Protein AF-M3ISM7-F1 (afdb_monomer_lite)

Radius of gyration: 25.36 Å; chains: 1; bounding box: 43×23×89 Å

Organism: NCBI:txid1001598

pLDDT: mean 85.77, std 12.79, range [38.47, 95.69]

Sequence (113 aa):
MISNQKRQIEVFGFGDGEGAAKIEDSNLKIIHQLCSLDRLIEKTEEAVPQTSQLIELTEILFQKMEESRLLHSQTEKKMKEILKEYQKELNQVQVQIQLKRHLRQDYWKTGTC

Secondary structure (DSSP, 8-state):
-HHHHHHHHHHHHTT-HHHHHHHHHHHHHHHHHHHHHHHHHHH--S-----HHHHHHHHHHHHHHHHHHHHHHHHHHHHHHHHHHHHHHHHHHHHHHHHHHHHHHHHHHS---

Foldseek 3Di:
DLVLLVVLLVCLVVLNPPVSVVSVVVVVVVVVVVVVVVVVVVVPDDDDPCDPVNVVVVVVVVVVVVSVVVSVVSSVVSSVVSVVVVVVVVVVVVVVVVVVVVVVVVVVVPPDD

Structure (mmCIF, N/CA/C/O backbone):
data_AF-M3ISM7-F1
#
_entry.id   AF-M3ISM7-F1
#
loop_
_atom_s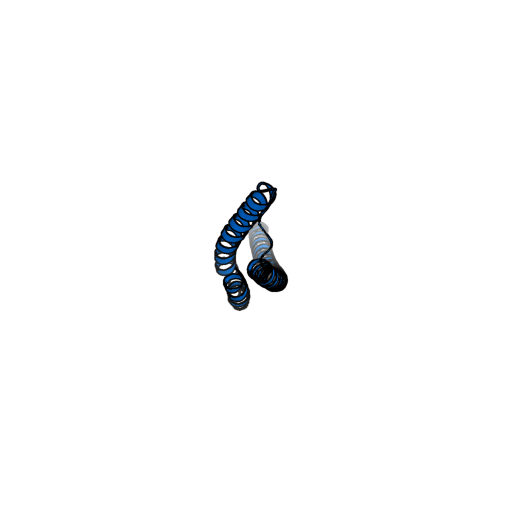ite.group_PDB
_atom_site.id
_atom_site.type_symbol
_atom_site.label_atom_id
_atom_site.label_alt_id
_atom_site.label_comp_id
_atom_site.label_asym_id
_atom_site.label_entity_id
_atom_site.label_seq_id
_atom_site.pdbx_PDB_ins_code
_atom_site.Cartn_x
_atom_site.Cartn_y
_atom_site.Cartn_z
_atom_site.occupancy
_atom_site.B_iso_or_equiv
_atom_site.auth_seq_id
_atom_site.auth_comp_id
_atom_site.auth_asym_id
_atom_site.auth_atom_id
_atom_site.pdbx_PDB_model_num
ATOM 1 N N . MET A 1 1 ? -5.443 -5.482 5.705 1.00 90.00 1 MET A N 1
ATOM 2 C CA . MET A 1 1 ? -4.523 -4.383 5.342 1.00 90.00 1 MET A CA 1
ATOM 3 C C . MET A 1 1 ? -3.058 -4.755 5.563 1.00 90.00 1 MET A C 1
ATOM 5 O O . MET A 1 1 ? -2.366 -4.906 4.575 1.00 90.00 1 MET A O 1
ATOM 9 N N . ILE A 1 2 ? -2.587 -5.009 6.792 1.00 93.88 2 ILE A N 1
ATOM 10 C CA . ILE A 1 2 ? -1.173 -5.383 7.057 1.00 93.88 2 ILE A CA 1
ATOM 11 C C . ILE A 1 2 ? -0.687 -6.562 6.194 1.00 93.88 2 ILE A C 1
ATOM 13 O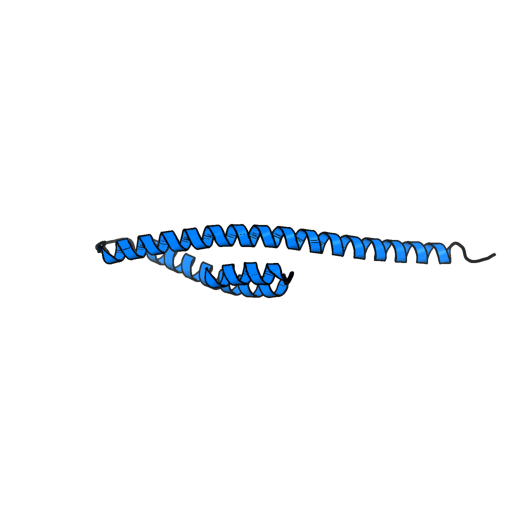 O . ILE A 1 2 ? 0.372 -6.491 5.578 1.00 93.88 2 ILE A O 1
ATOM 17 N N . SER A 1 3 ? -1.470 -7.644 6.113 1.00 94.75 3 SER A N 1
ATOM 18 C CA . SER A 1 3 ? -1.131 -8.798 5.263 1.00 94.75 3 SER A CA 1
ATOM 19 C C . SER A 1 3 ? -1.031 -8.417 3.779 1.00 94.75 3 SER A C 1
ATOM 21 O O . SER A 1 3 ? -0.079 -8.817 3.113 1.00 94.75 3 SER A O 1
ATOM 23 N N . ASN A 1 4 ? -1.946 -7.578 3.289 1.00 94.31 4 ASN A N 1
ATOM 24 C CA . ASN A 1 4 ? -1.911 -7.068 1.922 1.00 94.31 4 ASN A CA 1
ATOM 25 C C . ASN A 1 4 ? -0.660 -6.220 1.671 1.00 94.31 4 ASN A C 1
ATOM 27 O O . ASN A 1 4 ? -0.000 -6.432 0.668 1.00 94.31 4 ASN A O 1
ATOM 31 N N . GLN A 1 5 ? -0.298 -5.310 2.580 1.00 94.62 5 GLN A N 1
ATOM 32 C CA . GLN A 1 5 ? 0.906 -4.479 2.448 1.00 94.62 5 GLN A CA 1
ATOM 33 C C . GLN A 1 5 ? 2.183 -5.331 2.430 1.00 94.62 5 GLN A C 1
ATOM 35 O O . GLN A 1 5 ? 3.050 -5.122 1.587 1.00 94.62 5 GLN A O 1
ATOM 40 N N . LYS A 1 6 ? 2.282 -6.353 3.294 1.00 94.94 6 LYS A N 1
ATOM 41 C CA . LYS A 1 6 ? 3.396 -7.322 3.251 1.00 94.94 6 LYS A CA 1
ATOM 42 C C . LYS A 1 6 ? 3.460 -8.018 1.891 1.00 94.94 6 LYS A C 1
ATOM 44 O O . LYS A 1 6 ? 4.516 -8.043 1.263 1.00 94.94 6 LYS A O 1
ATOM 49 N N . ARG A 1 7 ? 2.316 -8.485 1.385 1.00 94.31 7 ARG A N 1
ATOM 50 C CA . ARG A 1 7 ? 2.230 -9.102 0.058 1.00 94.31 7 ARG A CA 1
ATOM 51 C C . ARG A 1 7 ? 2.585 -8.128 -1.068 1.00 94.31 7 ARG A C 1
ATOM 53 O O . ARG A 1 7 ? 3.247 -8.514 -2.020 1.00 94.31 7 ARG A O 1
ATOM 60 N N . GLN A 1 8 ? 2.189 -6.868 -0.966 1.00 93.25 8 GLN A N 1
ATOM 61 C CA . GLN A 1 8 ? 2.490 -5.829 -1.948 1.00 93.25 8 GLN A CA 1
ATOM 62 C C . GLN A 1 8 ? 3.999 -5.563 -2.031 1.00 93.25 8 GLN A C 1
ATOM 64 O O . GLN A 1 8 ? 4.550 -5.471 -3.123 1.00 93.25 8 GLN A O 1
ATOM 69 N N . ILE A 1 9 ? 4.692 -5.538 -0.887 1.00 92.56 9 ILE A N 1
ATOM 70 C CA . ILE A 1 9 ? 6.158 -5.426 -0.813 1.00 92.56 9 ILE A CA 1
ATOM 71 C C . ILE A 1 9 ? 6.859 -6.621 -1.478 1.00 92.56 9 ILE A C 1
ATOM 73 O O . ILE A 1 9 ? 7.913 -6.429 -2.097 1.00 92.56 9 ILE A O 1
ATOM 77 N N . GLU A 1 10 ? 6.309 -7.832 -1.341 1.00 93.19 10 GLU A N 1
ATOM 78 C CA . GLU A 1 10 ? 6.800 -9.036 -2.028 1.00 93.19 10 GLU A CA 1
ATOM 79 C C . GLU A 1 10 ? 6.585 -8.941 -3.540 1.00 93.19 10 GLU A C 1
ATOM 81 O O . GLU A 1 10 ? 7.521 -9.164 -4.298 1.00 93.19 10 GLU A O 1
ATOM 86 N N . VAL A 1 11 ? 5.380 -8.563 -3.975 1.00 92.56 11 VAL A N 1
ATOM 87 C CA . VAL A 1 11 ? 5.011 -8.431 -5.394 1.00 92.56 11 VAL A CA 1
ATOM 88 C C . VAL A 1 11 ? 5.872 -7.376 -6.093 1.00 92.56 11 VAL A C 1
ATOM 90 O O . VAL A 1 11 ? 6.437 -7.642 -7.152 1.00 92.56 11 VAL A O 1
ATOM 93 N N . PHE A 1 12 ? 6.104 -6.235 -5.441 1.00 89.81 12 PHE A N 1
ATOM 94 C CA . PHE A 1 12 ? 7.086 -5.253 -5.901 1.00 89.81 12 PHE A CA 1
ATOM 95 C C . PHE A 1 12 ? 8.511 -5.817 -5.981 1.00 89.81 12 PHE A C 1
ATOM 97 O O . PHE A 1 12 ? 9.279 -5.409 -6.844 1.00 89.81 12 PHE A O 1
ATOM 104 N N . GLY A 1 13 ? 8.876 -6.778 -5.127 1.00 87.19 13 GLY A N 1
ATOM 105 C CA . GLY A 1 13 ? 10.164 -7.476 -5.204 1.00 87.19 13 GLY A CA 1
ATOM 106 C C . GLY A 1 13 ? 10.368 -8.280 -6.493 1.00 87.19 13 GLY A C 1
ATOM 107 O O . GLY A 1 13 ? 11.510 -8.533 -6.861 1.00 87.19 13 GLY A O 1
ATOM 108 N N . PHE A 1 14 ? 9.290 -8.634 -7.196 1.00 88.69 14 PHE A N 1
ATOM 109 C CA . PHE A 1 14 ? 9.338 -9.296 -8.503 1.00 88.69 14 PHE A CA 1
ATOM 110 C C . PHE A 1 14 ? 9.220 -8.318 -9.684 1.00 88.69 14 PHE A C 1
ATOM 112 O O . PHE A 1 14 ? 9.160 -8.760 -10.828 1.00 88.69 14 PHE A O 1
ATOM 119 N N . GLY A 1 15 ? 9.166 -7.004 -9.429 1.00 83.50 15 GLY A N 1
ATOM 120 C CA . GLY A 1 15 ? 8.972 -5.986 -10.467 1.00 83.50 15 GLY A CA 1
ATOM 121 C C . GLY A 1 15 ? 7.549 -5.931 -11.036 1.00 83.50 15 GLY A C 1
ATOM 122 O O . GLY A 1 15 ? 7.325 -5.298 -12.065 1.00 83.50 15 GLY A O 1
ATOM 123 N N . ASP A 1 16 ? 6.579 -6.579 -10.385 1.00 87.31 16 ASP A N 1
ATOM 124 C CA . ASP A 1 16 ? 5.181 -6.600 -10.818 1.00 87.31 16 ASP A CA 1
ATOM 125 C C . ASP A 1 16 ? 4.411 -5.401 -10.237 1.00 87.31 16 ASP A C 1
ATOM 127 O O . ASP A 1 16 ? 3.766 -5.474 -9.188 1.00 87.31 16 ASP A O 1
ATOM 131 N N . GLY A 1 17 ? 4.500 -4.254 -10.915 1.00 86.25 17 GLY A N 1
ATOM 132 C CA . GLY A 1 17 ? 3.771 -3.048 -10.516 1.00 86.25 17 GLY A CA 1
ATOM 133 C C . GLY A 1 17 ? 2.248 -3.171 -10.659 1.00 86.25 17 GLY A C 1
ATOM 134 O O . GLY A 1 17 ? 1.506 -2.585 -9.870 1.00 86.25 17 GLY A O 1
ATOM 135 N N . GLU A 1 18 ? 1.765 -3.954 -11.626 1.00 87.19 18 GLU A N 1
ATOM 136 C CA . GLU A 1 18 ? 0.331 -4.107 -11.898 1.00 87.19 18 GLU A CA 1
ATOM 137 C C . GLU A 1 18 ? -0.351 -4.993 -10.846 1.00 87.19 18 GLU A C 1
ATOM 139 O O . GLU A 1 18 ? -1.414 -4.651 -10.320 1.00 87.19 18 GLU A O 1
ATOM 144 N N . GLY A 1 19 ? 0.273 -6.118 -10.488 1.00 89.50 19 GLY A N 1
ATOM 145 C CA . GLY A 1 19 ? -0.195 -6.988 -9.414 1.00 89.50 19 GLY A CA 1
ATOM 146 C C . GLY A 1 19 ? -0.234 -6.264 -8.070 1.00 89.50 19 GLY A C 1
ATOM 147 O O . GLY A 1 19 ? -1.195 -6.411 -7.311 1.00 89.50 19 GLY A O 1
ATOM 148 N N . ALA A 1 20 ? 0.758 -5.413 -7.798 1.00 91.75 20 ALA A N 1
ATOM 149 C CA . ALA A 1 20 ? 0.779 -4.588 -6.597 1.00 91.75 20 ALA A CA 1
ATOM 150 C C . ALA A 1 20 ? -0.337 -3.525 -6.581 1.00 91.75 20 ALA A C 1
ATOM 152 O O . ALA A 1 20 ? -0.895 -3.254 -5.516 1.00 91.75 20 ALA A O 1
ATOM 153 N N . ALA A 1 21 ? -0.717 -2.967 -7.736 1.00 89.25 21 ALA A N 1
ATOM 154 C CA . ALA A 1 21 ? -1.832 -2.021 -7.841 1.00 89.25 21 ALA A CA 1
ATOM 155 C C . ALA A 1 21 ? -3.191 -2.674 -7.525 1.00 89.25 21 ALA A C 1
ATOM 157 O O . ALA A 1 21 ? -4.004 -2.098 -6.806 1.00 89.25 21 ALA A O 1
ATOM 158 N N . LYS A 1 22 ? -3.414 -3.924 -7.955 1.00 92.94 22 LYS A N 1
ATOM 159 C CA . LYS A 1 22 ? -4.639 -4.684 -7.615 1.00 92.94 22 LYS A CA 1
ATOM 160 C C . LYS A 1 22 ? -4.776 -4.929 -6.107 1.00 92.94 22 LYS A C 1
ATOM 162 O O . LYS A 1 22 ? -5.883 -4.960 -5.562 1.00 92.94 22 LYS A O 1
ATOM 167 N N . ILE A 1 23 ? -3.648 -5.111 -5.419 1.00 93.50 23 ILE A N 1
ATOM 168 C CA . ILE A 1 23 ? -3.618 -5.222 -3.956 1.00 93.50 23 ILE A CA 1
ATOM 169 C C . ILE A 1 23 ? -3.968 -3.871 -3.313 1.00 93.50 23 ILE A C 1
ATOM 171 O O . ILE A 1 23 ? -4.711 -3.844 -2.328 1.00 93.50 23 ILE A O 1
ATOM 175 N N . GLU A 1 24 ? -3.508 -2.760 -3.893 1.00 92.06 24 GLU A N 1
ATOM 176 C CA . GLU A 1 24 ? -3.815 -1.409 -3.413 1.00 92.06 24 GLU A CA 1
ATOM 177 C C . GLU A 1 24 ? -5.311 -1.084 -3.481 1.00 92.06 24 GLU A C 1
ATOM 179 O O . GLU A 1 24 ? -5.868 -0.580 -2.507 1.00 92.06 24 GLU A O 1
ATOM 184 N N . ASP A 1 25 ? -6.005 -1.482 -4.549 1.00 93.31 25 ASP A N 1
ATOM 185 C CA . ASP A 1 25 ? -7.466 -1.325 -4.645 1.00 93.31 25 ASP A CA 1
ATOM 186 C C . ASP A 1 25 ? -8.203 -2.007 -3.483 1.00 93.31 25 ASP A C 1
ATOM 188 O O . ASP A 1 25 ? -9.226 -1.528 -2.981 1.00 93.31 25 ASP A O 1
ATOM 192 N N . SER A 1 26 ? -7.676 -3.143 -3.022 1.00 93.38 26 SER A N 1
ATOM 193 C CA . SER A 1 26 ? -8.221 -3.855 -1.866 1.00 93.38 26 SER A CA 1
ATOM 194 C C . SER A 1 26 ? -7.892 -3.145 -0.550 1.00 93.38 26 SER A C 1
ATOM 196 O O . SER A 1 26 ? -8.724 -3.132 0.359 1.00 93.38 26 SER A O 1
ATOM 198 N N . ASN A 1 27 ? -6.714 -2.523 -0.437 1.00 92.94 27 ASN A N 1
ATOM 199 C CA . ASN A 1 27 ? -6.346 -1.698 0.718 1.00 92.94 27 ASN A CA 1
ATOM 200 C C . ASN A 1 27 ? -7.228 -0.454 0.827 1.00 92.94 27 ASN A C 1
ATOM 202 O O . ASN A 1 27 ? -7.726 -0.166 1.916 1.00 92.94 27 ASN A O 1
ATOM 206 N N . LEU A 1 28 ? -7.494 0.224 -0.293 1.00 93.25 28 LEU A N 1
ATOM 207 C CA . LEU A 1 28 ? -8.359 1.402 -0.347 1.00 93.25 28 LEU A CA 1
ATOM 208 C C . LEU A 1 28 ? -9.755 1.108 0.204 1.00 93.25 28 LEU A C 1
ATOM 210 O O . LEU A 1 28 ? -10.270 1.878 1.011 1.00 93.25 28 LEU A O 1
ATOM 214 N N . LYS A 1 29 ? -10.349 -0.039 -0.149 1.00 93.94 29 LYS A N 1
ATOM 215 C CA . LYS A 1 29 ? -11.651 -0.460 0.401 1.00 93.94 29 LYS A CA 1
ATOM 216 C C . LYS A 1 29 ? -11.627 -0.571 1.927 1.00 93.94 29 LYS A C 1
ATOM 218 O O . LYS A 1 29 ? -12.559 -0.111 2.582 1.00 93.94 29 LYS A O 1
ATOM 223 N N . ILE A 1 30 ? -10.563 -1.145 2.490 1.00 92.81 30 ILE A N 1
ATOM 224 C CA . ILE A 1 30 ? -10.405 -1.286 3.945 1.00 92.81 30 ILE A CA 1
ATOM 225 C C . ILE A 1 30 ? -10.221 0.088 4.601 1.00 92.81 30 ILE A C 1
ATOM 227 O O . ILE A 1 30 ? -10.839 0.357 5.626 1.00 92.81 30 ILE A O 1
ATOM 231 N N . ILE A 1 31 ? -9.428 0.982 4.003 1.00 92.31 31 ILE A N 1
ATOM 232 C CA . ILE A 1 31 ? -9.252 2.352 4.508 1.00 92.31 31 ILE A CA 1
ATOM 233 C C . ILE A 1 31 ? -10.580 3.109 4.494 1.00 92.31 31 ILE A C 1
ATOM 235 O O . ILE A 1 31 ? -10.936 3.729 5.491 1.00 92.31 31 ILE A O 1
ATOM 239 N N . HIS A 1 32 ? -11.359 3.013 3.414 1.00 93.44 32 HIS A N 1
ATOM 240 C CA . HIS A 1 32 ? -12.683 3.630 3.353 1.00 93.44 32 HIS A CA 1
ATOM 241 C C . HIS A 1 32 ? -13.608 3.131 4.468 1.00 93.44 32 HIS A C 1
ATOM 243 O O . HIS A 1 32 ? -14.303 3.938 5.086 1.00 93.44 32 HIS A O 1
ATOM 249 N N . GLN A 1 33 ? -13.587 1.828 4.759 1.00 93.25 33 GLN A N 1
ATOM 250 C CA . GLN A 1 33 ? -14.334 1.258 5.880 1.00 93.25 33 GLN A CA 1
ATOM 251 C C . GLN A 1 33 ? -13.848 1.818 7.223 1.00 93.25 33 GLN A C 1
ATOM 253 O O . GLN A 1 33 ? -14.675 2.257 8.020 1.00 93.25 33 GLN A O 1
ATOM 258 N N . LEU A 1 34 ? -12.534 1.887 7.453 1.00 90.25 34 LEU A N 1
ATOM 259 C CA . LEU A 1 34 ? -11.962 2.462 8.676 1.00 90.25 34 LEU A CA 1
ATOM 260 C C . LEU A 1 34 ? -12.348 3.935 8.855 1.00 90.25 34 LEU A C 1
ATOM 262 O O . LEU A 1 34 ? -12.849 4.301 9.910 1.00 90.25 34 LEU A O 1
ATOM 266 N N . CYS A 1 35 ? -12.220 4.762 7.815 1.00 91.06 35 CYS A N 1
ATOM 267 C CA . CYS A 1 35 ? -12.644 6.162 7.865 1.00 91.06 35 CYS A CA 1
ATOM 268 C C . CYS A 1 35 ? -14.155 6.308 8.093 1.00 91.06 35 CYS A C 1
ATOM 270 O O . CYS A 1 35 ? -14.599 7.270 8.714 1.00 91.06 35 CYS A O 1
ATOM 272 N N . SER A 1 36 ? -14.968 5.385 7.568 1.00 93.00 36 SER A N 1
ATOM 273 C CA . SER A 1 36 ? -16.411 5.403 7.817 1.00 93.00 36 SER A CA 1
ATOM 274 C C . SER A 1 36 ? -16.748 5.063 9.268 1.00 93.00 36 SER A C 1
ATOM 276 O O . SER A 1 36 ? -17.612 5.715 9.846 1.00 93.00 36 SER A O 1
ATOM 278 N N . LEU A 1 37 ? -16.039 4.098 9.862 1.00 89.00 37 LEU A N 1
ATOM 279 C CA . LEU A 1 37 ? -16.183 3.729 11.268 1.00 89.00 37 LEU A CA 1
ATOM 280 C C . LEU A 1 37 ? -15.740 4.867 12.185 1.00 89.00 37 LEU A C 1
ATOM 282 O O . LEU A 1 37 ? -16.462 5.196 13.114 1.00 89.00 37 LEU A O 1
ATOM 286 N N . ASP A 1 38 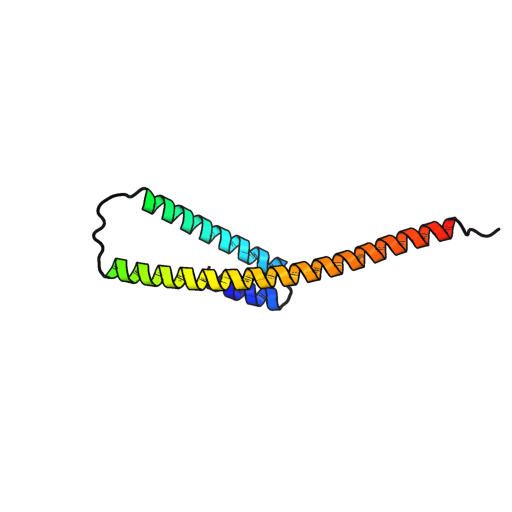? -14.615 5.508 11.882 1.00 87.56 38 ASP A N 1
ATOM 287 C CA . ASP A 1 38 ? -14.101 6.655 12.635 1.00 87.56 38 ASP A CA 1
ATOM 288 C C . ASP A 1 38 ? -15.124 7.805 12.688 1.00 87.56 38 ASP A C 1
ATOM 290 O O . ASP A 1 38 ? -15.484 8.287 13.757 1.00 87.56 38 ASP A O 1
ATOM 294 N N . ARG A 1 39 ? -15.735 8.139 11.542 1.00 88.75 39 ARG A N 1
ATOM 295 C CA . ARG A 1 39 ? -16.829 9.128 11.465 1.00 88.75 39 ARG A CA 1
ATOM 296 C C . ARG A 1 39 ? -18.097 8.708 12.205 1.00 88.75 39 ARG A C 1
ATOM 298 O O . ARG A 1 39 ? -18.888 9.566 12.587 1.00 88.75 39 ARG A O 1
ATOM 305 N N . LEU A 1 40 ? -18.373 7.408 12.306 1.00 87.12 40 LEU A N 1
ATOM 306 C CA . LEU A 1 40 ? -19.504 6.913 13.092 1.00 87.12 40 LEU A CA 1
ATOM 307 C C . LEU A 1 40 ? -19.212 7.059 14.586 1.00 87.12 40 LEU A C 1
ATOM 309 O O . LEU A 1 40 ? -20.089 7.528 15.301 1.00 87.12 40 LEU A O 1
ATOM 313 N N . ILE A 1 41 ? -17.986 6.733 15.011 1.00 83.50 41 ILE A N 1
ATOM 314 C CA . ILE A 1 41 ? -17.509 6.897 16.389 1.00 83.50 41 ILE A CA 1
ATOM 315 C C . ILE A 1 41 ? -17.573 8.368 16.808 1.00 83.50 41 ILE A C 1
ATOM 317 O O . ILE A 1 41 ? -18.124 8.663 17.863 1.00 83.50 41 ILE A O 1
ATOM 321 N N . GLU A 1 42 ? -17.092 9.282 15.960 1.00 82.75 42 GLU A N 1
ATOM 322 C CA . GLU A 1 42 ? -17.157 10.734 16.185 1.00 82.75 42 GLU A CA 1
ATOM 323 C C . GLU A 1 42 ? -18.597 11.226 16.404 1.00 82.75 42 GLU A C 1
ATOM 325 O O . GLU A 1 42 ? -18.846 12.079 17.246 1.00 82.75 42 GLU A O 1
ATOM 330 N N . LYS A 1 43 ? -19.568 10.676 15.663 1.00 84.31 43 LYS A N 1
ATOM 331 C CA . LYS A 1 43 ? -20.985 11.063 15.773 1.00 84.31 43 LYS A CA 1
ATOM 332 C C . LYS A 1 43 ? -21.692 10.455 16.977 1.00 84.31 43 LYS A C 1
ATOM 334 O O . LYS A 1 43 ? -22.716 10.983 17.405 1.00 84.31 43 LYS A O 1
ATOM 339 N N . THR A 1 44 ? -21.197 9.333 17.485 1.00 78.06 44 THR A N 1
ATOM 340 C CA . THR A 1 44 ? -21.648 8.756 18.750 1.00 78.06 44 THR A CA 1
ATOM 341 C C . THR A 1 44 ? -20.902 9.422 19.901 1.00 78.06 44 THR A C 1
ATOM 343 O O . THR A 1 44 ? -20.039 8.815 20.530 1.00 78.06 44 THR A O 1
ATOM 346 N N . GLU A 1 45 ? -21.225 10.683 20.177 1.00 65.25 45 GLU A N 1
ATOM 347 C CA . GLU A 1 45 ? -20.883 11.286 21.463 1.00 65.25 45 GLU A CA 1
ATOM 348 C C . GLU A 1 45 ? -21.822 10.730 22.551 1.00 65.25 45 GLU A C 1
ATOM 350 O O . GLU A 1 45 ? -23.028 10.615 22.345 1.00 65.25 45 GLU A O 1
ATOM 355 N N . GLU A 1 46 ? -21.225 10.413 23.705 1.00 57.47 46 GLU A N 1
ATOM 356 C CA . GLU A 1 46 ? -21.821 10.077 25.013 1.00 57.47 46 GLU A CA 1
ATOM 357 C C . GLU A 1 46 ? -21.928 8.591 25.448 1.00 57.47 46 GLU A C 1
ATOM 359 O O . GLU A 1 46 ? -22.698 7.773 24.950 1.00 57.47 46 GLU A O 1
ATOM 364 N N . ALA A 1 47 ? -21.180 8.316 26.530 1.00 55.59 47 ALA A N 1
ATOM 365 C CA . ALA A 1 47 ? -21.428 7.323 27.581 1.00 55.59 47 ALA A CA 1
ATOM 366 C C . ALA A 1 47 ? -21.219 5.824 27.288 1.00 55.59 47 ALA A C 1
ATOM 368 O O . ALA A 1 47 ? -21.892 4.986 27.889 1.00 55.59 47 ALA A O 1
ATOM 369 N N . VAL A 1 48 ? -20.219 5.440 26.486 1.00 60.78 48 VAL A N 1
ATOM 370 C CA . VAL A 1 48 ? -19.687 4.068 26.597 1.00 60.78 48 VAL A CA 1
ATOM 371 C C . VAL A 1 48 ? -18.730 4.020 27.796 1.00 60.78 48 VAL A C 1
ATOM 373 O O . VAL A 1 48 ? -17.684 4.673 27.747 1.00 60.78 48 VAL A O 1
ATOM 376 N N . PRO A 1 49 ? -19.039 3.289 28.888 1.00 62.66 49 PRO A N 1
ATOM 377 C CA . PRO A 1 49 ? -18.080 3.112 29.968 1.00 62.66 49 PRO A CA 1
ATOM 378 C C . PRO A 1 49 ? -16.832 2.437 29.399 1.00 62.66 49 PRO A C 1
ATOM 380 O O . PRO A 1 49 ? -16.912 1.357 28.809 1.00 62.66 49 PRO A O 1
ATOM 383 N N . GLN A 1 50 ? -15.680 3.092 29.550 1.00 70.50 50 GLN A N 1
ATOM 384 C CA . GLN A 1 50 ? -14.407 2.540 29.105 1.00 70.50 50 GLN A CA 1
ATOM 385 C C . GLN A 1 50 ? -14.035 1.368 30.007 1.00 70.50 50 GLN A C 1
ATOM 387 O O . GLN A 1 50 ? -13.479 1.522 31.092 1.00 70.50 50 GLN A O 1
ATOM 392 N N . THR A 1 51 ? -14.426 0.178 29.571 1.00 84.00 51 THR A N 1
ATOM 393 C CA . THR A 1 51 ? -14.047 -1.071 30.220 1.00 84.00 51 THR A CA 1
ATOM 394 C C . THR A 1 51 ? -12.564 -1.345 29.966 1.00 84.00 51 THR A C 1
ATOM 396 O O . THR A 1 51 ? -12.021 -0.937 28.940 1.00 84.00 51 THR A O 1
ATOM 399 N N . SER A 1 52 ? -11.905 -2.082 30.868 1.00 85.38 52 SER A N 1
ATOM 400 C CA . SER A 1 52 ? -10.505 -2.518 30.678 1.00 85.38 52 SER A CA 1
ATOM 401 C C . SER A 1 52 ? -10.298 -3.193 29.319 1.00 85.38 52 SER A C 1
ATOM 403 O O . SER A 1 52 ? -9.330 -2.917 28.621 1.00 85.38 52 SER A O 1
ATOM 405 N N . GLN A 1 53 ? -11.269 -4.006 2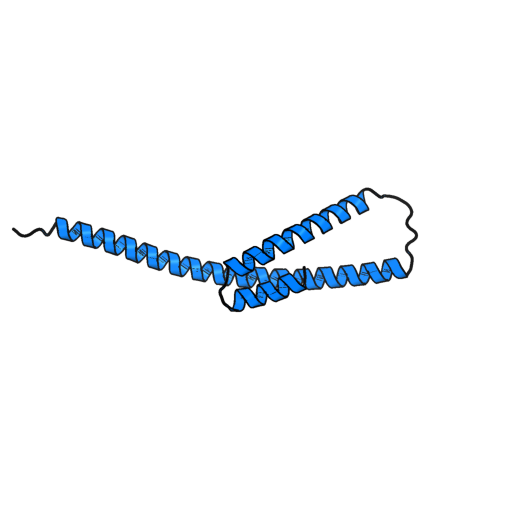8.895 1.00 87.19 53 GLN A N 1
ATOM 406 C CA . GLN A 1 53 ? -11.251 -4.681 27.598 1.00 87.19 53 GLN A CA 1
ATOM 407 C C . GLN A 1 53 ? -11.252 -3.695 26.423 1.00 87.19 53 GLN A C 1
ATOM 409 O O . GLN A 1 53 ? -10.548 -3.914 25.442 1.00 87.19 53 GLN A O 1
ATOM 414 N N . LEU A 1 54 ? -12.018 -2.601 26.506 1.00 85.06 54 LEU A N 1
ATOM 415 C CA . LEU A 1 54 ? -12.036 -1.577 25.461 1.00 85.06 54 LEU A CA 1
ATOM 416 C C . LEU A 1 54 ? -10.688 -0.854 25.370 1.00 85.06 54 LEU A C 1
ATOM 418 O O . LEU A 1 54 ? -10.210 -0.598 24.266 1.00 85.06 54 LEU A O 1
ATOM 422 N N . ILE A 1 55 ? -10.069 -0.559 26.514 1.00 86.12 55 ILE A N 1
ATOM 423 C CA . ILE A 1 55 ? -8.750 0.080 26.581 1.00 86.12 55 ILE A CA 1
ATOM 424 C C . ILE A 1 55 ? -7.690 -0.835 25.952 1.00 86.12 55 ILE A C 1
ATOM 426 O O . ILE A 1 55 ? -6.969 -0.400 25.056 1.00 86.12 55 ILE A O 1
ATOM 430 N N . GLU A 1 56 ? -7.657 -2.115 26.332 1.00 90.75 56 GLU A N 1
ATOM 431 C CA . GLU A 1 56 ? -6.732 -3.111 25.768 1.00 90.75 56 GLU A CA 1
ATOM 432 C C . GLU A 1 56 ? -6.907 -3.270 24.250 1.00 90.75 56 GLU A C 1
ATOM 434 O O . GLU A 1 56 ? -5.934 -3.256 23.493 1.00 90.75 56 GLU A O 1
ATOM 439 N N . LEU A 1 57 ? -8.152 -3.373 23.771 1.00 88.50 57 LEU A N 1
ATOM 440 C CA . LEU A 1 57 ? -8.439 -3.460 22.336 1.00 88.50 57 LEU A CA 1
ATOM 441 C C . LEU A 1 57 ? -8.003 -2.200 21.584 1.00 88.50 57 LEU A C 1
ATOM 443 O O . LEU A 1 57 ? -7.507 -2.293 20.460 1.00 88.50 57 LEU A O 1
ATOM 447 N N . THR A 1 58 ? -8.164 -1.033 22.203 1.00 87.44 58 THR A N 1
ATOM 448 C CA . THR A 1 58 ? -7.750 0.251 21.633 1.00 87.44 58 THR A CA 1
ATOM 449 C C . THR A 1 58 ? -6.226 0.340 21.529 1.00 87.44 58 THR A C 1
ATOM 451 O O . THR A 1 58 ? -5.701 0.771 20.503 1.00 87.44 58 THR A O 1
ATOM 454 N N . GLU A 1 59 ? -5.495 -0.136 22.536 1.00 91.62 59 GLU A N 1
ATOM 455 C CA . GLU A 1 59 ? -4.031 -0.194 22.502 1.00 91.62 59 GLU A CA 1
ATOM 456 C C . GLU A 1 59 ? -3.522 -1.132 21.395 1.00 91.62 59 GLU A C 1
ATOM 458 O O . GLU A 1 59 ? -2.664 -0.747 20.592 1.00 91.62 59 GLU A O 1
ATOM 463 N N . ILE A 1 60 ? -4.121 -2.322 21.264 1.00 93.94 60 ILE A N 1
ATOM 464 C CA . ILE A 1 60 ? -3.817 -3.253 20.166 1.00 93.94 60 ILE A CA 1
ATOM 465 C C . ILE A 1 60 ? -4.119 -2.607 18.806 1.00 93.94 60 ILE A C 1
ATOM 467 O O . ILE A 1 60 ? -3.331 -2.747 17.865 1.00 93.94 60 ILE A O 1
ATOM 471 N N . LEU A 1 61 ? -5.238 -1.885 18.684 1.00 90.44 61 LEU A N 1
ATOM 472 C CA . LEU A 1 61 ? -5.603 -1.177 17.459 1.00 90.44 61 LEU A CA 1
ATOM 473 C C . LEU A 1 61 ? -4.539 -0.140 17.081 1.00 90.44 61 LEU A C 1
ATOM 475 O O . LEU A 1 61 ? -4.071 -0.153 15.940 1.00 90.44 61 LEU A O 1
ATOM 479 N N . PHE A 1 62 ? -4.107 0.708 18.019 1.00 91.62 62 PHE A N 1
ATOM 480 C CA . PHE A 1 62 ? -3.046 1.689 17.776 1.00 91.62 62 PHE A CA 1
ATOM 481 C C . PHE A 1 62 ? -1.735 1.026 17.357 1.00 91.62 62 PHE A C 1
ATOM 483 O O . PHE A 1 62 ? -1.120 1.448 16.375 1.00 91.62 62 PHE A O 1
ATOM 490 N N . GLN A 1 63 ? -1.344 -0.063 18.022 1.00 94.94 63 GLN A N 1
ATOM 491 C CA . GLN A 1 63 ? -0.146 -0.813 17.653 1.00 94.94 63 GLN A CA 1
ATOM 492 C C . GLN A 1 63 ? -0.232 -1.355 16.216 1.00 94.94 63 GLN A C 1
ATOM 494 O O . GLN A 1 63 ? 0.742 -1.303 15.462 1.00 94.94 63 GLN A O 1
ATOM 499 N N . LYS A 1 64 ? -1.405 -1.846 15.801 1.00 93.44 64 LYS A N 1
ATOM 500 C CA . LYS A 1 64 ? -1.632 -2.342 14.436 1.00 93.44 64 LYS A CA 1
ATOM 501 C C . LYS A 1 64 ? -1.686 -1.220 13.402 1.00 93.44 64 LYS A C 1
ATOM 503 O O . LYS A 1 64 ? -1.195 -1.406 12.287 1.00 93.44 64 LYS A O 1
ATOM 508 N N . MET A 1 65 ? -2.234 -0.058 13.747 1.00 92.00 65 MET A N 1
ATOM 509 C CA . MET A 1 65 ? -2.193 1.116 12.872 1.00 92.00 65 MET A CA 1
ATOM 510 C C . MET A 1 65 ? -0.759 1.595 12.648 1.00 92.00 65 MET A C 1
ATOM 512 O O . MET A 1 65 ? -0.391 1.887 11.511 1.00 92.00 65 MET A O 1
ATOM 516 N N . GLU A 1 66 ? 0.072 1.585 13.689 1.00 94.12 66 GLU A N 1
ATOM 517 C CA . GLU A 1 66 ? 1.486 1.936 13.569 1.00 94.12 66 GLU A CA 1
ATOM 518 C C . GLU A 1 66 ? 2.264 0.912 12.726 1.00 94.12 66 GLU A C 1
ATOM 520 O O . GLU A 1 66 ? 3.002 1.300 11.819 1.00 94.12 66 GLU A O 1
ATOM 525 N N . GLU A 1 67 ? 2.033 -0.395 12.924 1.00 94.88 67 GLU A N 1
ATOM 526 C CA . GLU A 1 67 ? 2.591 -1.447 12.052 1.00 94.88 67 GLU A CA 1
ATOM 527 C C . GLU A 1 67 ? 2.217 -1.197 10.580 1.00 94.88 67 GLU A C 1
ATOM 529 O O . GLU A 1 67 ? 3.073 -1.235 9.693 1.00 94.88 67 GLU A O 1
ATOM 534 N N . SER A 1 68 ? 0.945 -0.887 10.316 1.00 94.12 68 SER A N 1
ATOM 535 C CA . SER A 1 68 ? 0.460 -0.560 8.973 1.00 94.12 68 SER A CA 1
ATOM 536 C C . SER A 1 68 ? 1.119 0.697 8.400 1.00 94.12 68 SER A C 1
ATOM 538 O O . SER A 1 68 ? 1.462 0.725 7.218 1.00 94.12 68 SER A O 1
ATOM 540 N N . ARG A 1 69 ? 1.320 1.742 9.211 1.00 93.62 69 ARG A N 1
ATOM 541 C CA . ARG A 1 69 ? 1.957 2.997 8.783 1.00 93.62 69 ARG A CA 1
ATOM 542 C C . ARG A 1 69 ? 3.393 2.761 8.322 1.00 93.62 69 ARG A C 1
ATOM 544 O O . ARG A 1 69 ? 3.790 3.245 7.260 1.00 93.62 69 ARG A O 1
ATOM 551 N N . LEU A 1 70 ? 4.154 1.974 9.083 1.00 95.69 70 LEU A N 1
ATOM 552 C CA . LEU A 1 70 ? 5.527 1.605 8.735 1.00 95.69 70 LEU A CA 1
ATOM 553 C C . LEU A 1 70 ? 5.581 0.797 7.431 1.00 95.69 70 LEU A C 1
ATOM 555 O O . LEU A 1 70 ? 6.381 1.106 6.545 1.00 95.69 70 LEU A O 1
ATOM 559 N N . LEU A 1 71 ? 4.705 -0.199 7.278 1.00 94.38 71 LEU A N 1
ATOM 560 C CA . LEU A 1 71 ? 4.626 -1.007 6.058 1.00 94.38 71 LEU A CA 1
ATOM 561 C C . LEU A 1 71 ? 4.205 -0.182 4.839 1.00 94.38 71 LEU A C 1
ATOM 563 O O . LEU A 1 71 ? 4.762 -0.359 3.755 1.00 94.38 71 LEU A O 1
ATOM 567 N N . HIS A 1 72 ? 3.264 0.746 5.003 1.00 93.50 72 HIS A N 1
ATOM 568 C CA . HIS A 1 72 ? 2.852 1.644 3.930 1.00 93.50 72 HIS A CA 1
ATOM 569 C C . HIS A 1 72 ? 4.013 2.531 3.464 1.00 93.50 72 HIS A C 1
ATOM 571 O O . HIS A 1 72 ? 4.267 2.616 2.266 1.00 93.50 72 HIS A O 1
ATOM 577 N N . SER A 1 73 ? 4.794 3.097 4.390 1.00 95.00 73 SER A N 1
ATOM 578 C CA . SER A 1 73 ? 5.983 3.887 4.042 1.00 95.00 73 SER A CA 1
ATOM 579 C C . SER A 1 73 ? 7.015 3.078 3.238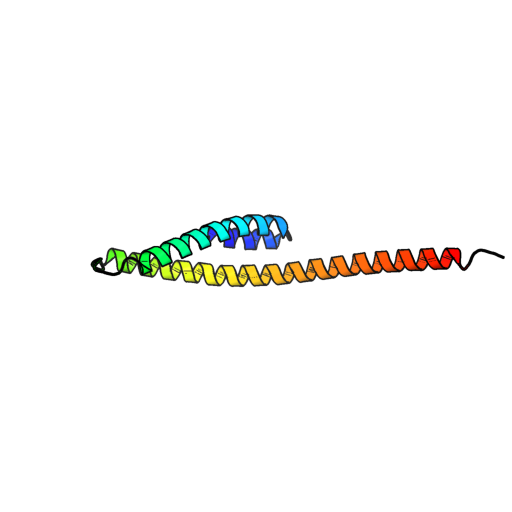 1.00 95.00 73 SER A C 1
ATOM 581 O O . SER A 1 73 ? 7.579 3.567 2.256 1.00 95.00 73 SER A O 1
ATOM 583 N N . GLN A 1 74 ? 7.233 1.810 3.600 1.00 94.50 74 GLN A N 1
ATOM 584 C CA . GLN A 1 74 ? 8.115 0.912 2.844 1.00 94.50 74 GLN A CA 1
ATOM 585 C C . GLN A 1 74 ? 7.565 0.599 1.446 1.00 94.50 74 GLN A C 1
ATOM 587 O O . GLN A 1 74 ? 8.314 0.591 0.467 1.00 94.50 74 GLN A O 1
ATOM 592 N N . THR A 1 75 ? 6.257 0.368 1.357 1.00 93.19 75 THR A N 1
ATOM 593 C CA . THR A 1 75 ? 5.536 0.111 0.105 1.00 93.19 75 THR A CA 1
ATOM 594 C C . THR A 1 75 ? 5.654 1.305 -0.845 1.00 93.19 75 THR A C 1
ATOM 596 O O . THR A 1 75 ? 6.031 1.138 -2.004 1.00 93.19 75 THR A O 1
ATOM 599 N N . GLU A 1 76 ? 5.432 2.522 -0.340 1.00 92.69 76 GLU A N 1
ATOM 600 C CA . GLU A 1 76 ? 5.565 3.771 -1.095 1.00 92.69 76 GLU A CA 1
ATOM 601 C C . GLU A 1 76 ? 6.990 3.956 -1.634 1.00 92.69 76 GLU A C 1
ATOM 603 O O . GLU A 1 76 ? 7.189 4.322 -2.797 1.00 92.69 76 GLU A O 1
ATOM 608 N N . LYS A 1 77 ? 8.004 3.671 -0.806 1.00 93.88 77 LYS A N 1
ATOM 609 C CA . LYS A 1 77 ? 9.405 3.757 -1.225 1.00 93.88 77 LYS A CA 1
ATOM 610 C C . LYS A 1 77 ? 9.699 2.813 -2.394 1.00 93.88 77 LYS A C 1
ATOM 612 O O . LYS A 1 77 ? 10.239 3.267 -3.402 1.00 93.88 77 LYS A O 1
ATOM 617 N N . LYS A 1 78 ? 9.296 1.541 -2.294 1.00 91.19 78 LYS A N 1
ATOM 618 C CA . LYS A 1 78 ? 9.473 0.560 -3.379 1.00 91.19 78 LYS A CA 1
ATOM 619 C C . LYS A 1 78 ? 8.732 0.960 -4.653 1.00 91.19 78 LYS A C 1
ATOM 621 O O . LYS A 1 78 ? 9.285 0.859 -5.743 1.00 91.19 78 LYS A O 1
ATOM 626 N N . MET A 1 79 ? 7.510 1.473 -4.527 1.00 90.50 79 MET A N 1
ATOM 627 C CA . MET A 1 79 ? 6.738 1.951 -5.674 1.00 90.50 79 MET A CA 1
ATOM 628 C C . MET A 1 79 ? 7.467 3.080 -6.419 1.00 90.50 79 MET A C 1
ATOM 630 O O . MET A 1 79 ? 7.536 3.069 -7.647 1.00 90.50 79 MET A O 1
ATOM 634 N N . LYS A 1 80 ? 8.063 4.036 -5.693 1.00 91.56 80 LYS A N 1
ATOM 635 C CA . LYS A 1 80 ? 8.859 5.121 -6.296 1.00 91.56 80 LYS A CA 1
ATOM 636 C C . LYS A 1 80 ? 10.104 4.608 -7.018 1.00 91.56 80 LYS A C 1
ATOM 638 O O . LYS A 1 80 ? 10.495 5.193 -8.025 1.00 91.56 80 LYS A O 1
ATOM 643 N N . GLU A 1 81 ? 10.742 3.566 -6.497 1.00 90.62 81 GLU A N 1
ATOM 644 C CA . GLU A 1 81 ? 11.898 2.930 -7.137 1.00 90.62 81 GLU A CA 1
ATOM 645 C C . GLU A 1 81 ? 11.490 2.292 -8.474 1.00 90.62 81 GLU A C 1
ATOM 647 O O . GLU A 1 81 ? 12.060 2.638 -9.508 1.00 90.62 81 GLU A O 1
ATOM 652 N N . ILE A 1 82 ? 10.416 1.500 -8.485 1.00 88.00 82 ILE A N 1
ATOM 653 C CA . ILE A 1 82 ? 9.892 0.849 -9.697 1.00 88.00 82 ILE A CA 1
ATOM 654 C C . ILE A 1 82 ? 9.428 1.872 -10.744 1.00 88.00 82 ILE A C 1
ATOM 656 O O . ILE A 1 82 ? 9.734 1.746 -11.927 1.00 88.00 82 ILE A O 1
ATOM 660 N N . LEU A 1 83 ? 8.740 2.940 -10.328 1.00 89.06 83 LEU A N 1
ATOM 661 C CA . LEU A 1 83 ? 8.313 3.998 -11.250 1.00 89.06 83 LEU A CA 1
ATOM 662 C C . LEU A 1 83 ? 9.496 4.690 -11.940 1.00 89.06 83 LEU A C 1
ATOM 664 O O . LEU A 1 83 ? 9.403 5.043 -13.116 1.00 89.06 83 LEU A O 1
ATOM 668 N N . LYS A 1 84 ? 10.621 4.874 -11.237 1.00 91.31 84 LYS A N 1
ATOM 669 C CA . LYS A 1 84 ? 11.842 5.424 -11.846 1.00 91.31 84 LYS A CA 1
ATOM 670 C C . LYS A 1 84 ? 12.427 4.479 -12.892 1.00 91.31 84 LYS A C 1
ATOM 672 O O . LYS A 1 84 ? 12.911 4.956 -13.919 1.00 91.31 84 LYS A O 1
ATOM 677 N N . GLU A 1 85 ? 12.383 3.173 -12.648 1.00 88.31 85 GLU A N 1
ATOM 678 C CA . GLU A 1 85 ? 12.842 2.163 -13.606 1.00 88.31 85 GLU A CA 1
ATOM 679 C C . GLU A 1 85 ? 11.971 2.163 -14.865 1.00 88.31 85 GLU A C 1
ATOM 681 O O . GLU A 1 85 ? 12.502 2.349 -15.963 1.00 88.31 85 GLU A O 1
ATOM 686 N N . TYR A 1 86 ? 10.644 2.124 -14.721 1.00 87.44 86 TYR A N 1
ATOM 687 C CA . TYR A 1 86 ? 9.731 2.223 -15.864 1.00 87.44 86 TYR A CA 1
ATOM 688 C C . TYR A 1 86 ? 9.895 3.528 -16.648 1.00 87.44 86 TYR A C 1
ATOM 690 O O . TYR A 1 86 ? 9.872 3.522 -17.879 1.00 87.44 86 TYR A O 1
ATOM 698 N N . GLN A 1 87 ? 10.119 4.658 -15.970 1.00 92.69 87 GLN A N 1
ATOM 699 C CA . GLN A 1 87 ? 10.371 5.927 -16.655 1.00 92.69 87 GLN A CA 1
ATOM 700 C C . GLN A 1 87 ? 11.655 5.878 -17.493 1.00 92.69 87 GLN A C 1
ATOM 702 O O . GLN A 1 87 ? 11.701 6.417 -18.602 1.00 92.69 87 GLN A O 1
ATOM 707 N N . LYS A 1 88 ? 12.710 5.236 -16.980 1.00 93.38 88 LYS A N 1
ATOM 708 C CA . LYS A 1 88 ? 13.971 5.066 -17.707 1.00 93.38 88 LYS A CA 1
ATOM 709 C C . LYS A 1 88 ? 13.770 4.214 -18.960 1.00 93.38 88 LYS A C 1
ATOM 711 O O . LYS A 1 88 ? 14.249 4.601 -20.026 1.00 93.38 88 LYS A O 1
ATOM 716 N N . GLU A 1 89 ? 13.057 3.097 -18.847 1.00 90.06 89 GLU A N 1
ATOM 717 C CA . GLU A 1 89 ? 12.738 2.222 -19.982 1.00 90.06 89 GLU A CA 1
ATOM 718 C C . GLU A 1 89 ? 11.895 2.946 -21.036 1.00 90.06 89 GLU A C 1
ATOM 720 O O . GLU A 1 89 ? 12.223 2.926 -22.225 1.00 90.06 89 GLU A O 1
ATOM 725 N N . LEU A 1 90 ? 10.865 3.678 -20.604 1.00 92.25 90 LEU A N 1
ATOM 726 C CA . LEU A 1 90 ? 10.028 4.478 -21.493 1.00 92.25 90 LEU A CA 1
ATOM 727 C C . LEU A 1 90 ? 10.855 5.513 -22.266 1.00 92.25 90 LEU A C 1
ATOM 729 O O . LEU A 1 90 ? 10.711 5.634 -23.485 1.00 92.25 90 LEU A O 1
ATOM 733 N N . ASN A 1 91 ? 11.756 6.222 -21.582 1.00 94.81 91 ASN A N 1
ATOM 734 C CA . ASN A 1 91 ? 12.641 7.199 -22.215 1.00 94.81 91 ASN A CA 1
ATOM 735 C C . ASN A 1 91 ? 13.542 6.541 -23.272 1.00 94.81 91 ASN A C 1
ATOM 737 O O . ASN A 1 91 ? 13.716 7.090 -24.360 1.00 94.81 91 ASN A O 1
ATOM 741 N N . GLN A 1 92 ? 14.088 5.353 -22.995 1.00 94.06 92 GLN A N 1
ATOM 742 C CA . GLN A 1 92 ? 14.905 4.616 -23.966 1.00 94.06 92 GLN A CA 1
ATOM 743 C C . GLN A 1 92 ? 14.103 4.249 -25.218 1.00 94.06 92 GLN A C 1
ATOM 745 O O . GLN A 1 92 ? 14.570 4.474 -26.337 1.00 94.06 92 GLN A O 1
ATOM 750 N N . VAL A 1 93 ? 12.883 3.738 -25.044 1.00 93.56 93 VAL A N 1
ATOM 751 C CA . VAL A 1 93 ? 11.989 3.400 -26.160 1.00 93.56 93 VAL A CA 1
ATOM 752 C C . VAL A 1 93 ? 11.640 4.648 -26.976 1.00 93.56 93 VAL A C 1
ATOM 754 O O . VAL A 1 93 ? 11.698 4.619 -28.207 1.00 93.56 93 VAL A O 1
ATOM 757 N N . GLN A 1 94 ? 11.340 5.771 -26.321 1.00 92.00 94 GLN A N 1
ATOM 758 C CA . GLN A 1 94 ? 11.046 7.036 -26.998 1.00 92.00 94 GLN A CA 1
ATOM 759 C C . GLN A 1 94 ? 12.231 7.545 -27.824 1.00 92.00 94 GLN A C 1
ATOM 761 O O . GLN A 1 94 ? 12.045 7.905 -28.988 1.00 92.00 94 GLN A O 1
ATOM 766 N N . VAL A 1 95 ? 13.446 7.516 -27.269 1.00 92.50 95 VAL A N 1
ATOM 767 C CA . VAL A 1 95 ? 14.669 7.891 -27.995 1.00 92.50 95 VAL A CA 1
ATOM 768 C C . VAL A 1 95 ? 14.869 6.989 -29.213 1.00 92.50 95 VAL A C 1
ATOM 770 O O . VAL A 1 95 ? 15.115 7.488 -30.309 1.00 92.50 95 VAL A O 1
ATOM 773 N N . GLN A 1 96 ? 14.688 5.673 -29.077 1.00 90.94 96 GLN A N 1
ATOM 774 C CA . GLN A 1 96 ? 14.786 4.753 -30.216 1.00 90.94 96 GLN A CA 1
ATOM 775 C C . GLN A 1 96 ? 13.751 5.056 -31.308 1.00 90.94 96 GLN A C 1
ATOM 777 O O . GLN A 1 96 ? 14.073 5.000 -32.496 1.00 90.94 96 GLN A O 1
ATOM 782 N N . ILE A 1 97 ? 12.514 5.390 -30.932 1.00 89.62 97 ILE A N 1
ATOM 783 C CA . ILE A 1 97 ? 11.465 5.784 -31.882 1.00 89.62 97 ILE A CA 1
ATOM 784 C C . ILE A 1 97 ? 11.851 7.082 -32.601 1.00 89.62 97 ILE A C 1
ATOM 786 O O . ILE A 1 97 ? 11.716 7.160 -33.823 1.00 89.62 97 ILE A O 1
ATOM 790 N N . GLN A 1 98 ? 12.344 8.086 -31.872 1.00 90.00 98 GLN A N 1
ATOM 791 C CA . GLN A 1 98 ? 12.785 9.360 -32.446 1.00 90.00 98 GLN A CA 1
ATOM 792 C C . GLN A 1 98 ? 13.963 9.169 -33.406 1.00 90.00 98 GLN A C 1
ATOM 794 O O . GLN A 1 98 ? 13.901 9.650 -34.536 1.00 90.00 98 GLN A O 1
ATOM 799 N N . LEU A 1 99 ? 14.978 8.393 -33.013 1.00 88.94 99 LEU A N 1
ATOM 800 C CA . LEU A 1 99 ? 16.117 8.056 -33.869 1.00 88.94 99 LEU A CA 1
ATOM 801 C C . LEU A 1 99 ? 15.671 7.320 -35.138 1.00 88.94 99 LEU A C 1
ATOM 803 O O . LEU A 1 99 ? 16.074 7.693 -36.235 1.00 88.94 99 LEU A O 1
ATOM 807 N N . LYS A 1 100 ? 14.780 6.323 -35.026 1.00 88.19 100 LYS A N 1
ATOM 808 C CA . LYS A 1 100 ? 14.221 5.620 -36.196 1.00 88.19 100 LYS A CA 1
ATOM 809 C C . LYS A 1 100 ? 13.458 6.558 -37.132 1.00 88.19 100 LYS A C 1
ATOM 811 O O . LYS A 1 100 ? 13.563 6.409 -38.348 1.00 88.19 100 LYS A O 1
ATOM 816 N N . ARG A 1 101 ? 12.679 7.502 -36.592 1.00 84.94 101 ARG A N 1
ATOM 817 C CA . ARG A 1 101 ? 11.963 8.511 -37.392 1.00 84.94 101 ARG A CA 1
ATOM 818 C C . ARG A 1 101 ? 12.933 9.445 -38.112 1.00 84.94 101 ARG A C 1
ATOM 820 O O . ARG A 1 101 ? 12.750 9.676 -39.302 1.00 84.94 101 ARG A O 1
ATOM 827 N N . HIS A 1 102 ? 13.959 9.924 -37.412 1.00 81.81 102 HIS A N 1
ATOM 828 C CA . HIS A 1 102 ? 14.966 10.823 -37.969 1.00 81.81 102 HIS A CA 1
ATOM 829 C C . HIS A 1 102 ? 15.777 10.151 -39.086 1.00 81.81 102 HIS A C 1
ATOM 831 O O . HIS A 1 102 ? 15.815 10.659 -40.202 1.00 81.81 102 HIS A O 1
ATOM 837 N N . LEU A 1 103 ? 16.295 8.942 -38.842 1.00 77.31 103 LEU A N 1
ATOM 838 C CA . LEU A 1 103 ? 17.044 8.182 -39.846 1.00 77.31 103 LEU A CA 1
ATOM 839 C C . LEU A 1 103 ? 16.202 7.885 -41.098 1.00 77.31 103 LEU A C 1
ATOM 841 O O . LEU A 1 103 ? 16.703 7.975 -42.212 1.00 77.31 103 LEU A O 1
ATOM 845 N N . ARG A 1 104 ? 14.904 7.577 -40.952 1.00 71.88 104 ARG A N 1
ATOM 846 C CA . ARG A 1 104 ? 14.001 7.393 -42.105 1.00 71.88 104 ARG A CA 1
ATOM 847 C C . ARG A 1 104 ? 13.766 8.680 -42.904 1.00 71.88 104 ARG A C 1
ATOM 849 O O . ARG A 1 104 ? 13.543 8.592 -44.106 1.00 71.88 104 ARG A O 1
ATOM 856 N N . GLN A 1 105 ? 13.797 9.848 -42.262 1.00 60.81 105 GLN A N 1
ATOM 857 C CA . GLN A 1 105 ? 13.670 11.142 -42.941 1.00 60.81 105 GLN A CA 1
ATOM 858 C C . GLN A 1 105 ? 14.914 11.492 -43.764 1.00 60.81 105 GLN A C 1
ATOM 860 O O . GLN A 1 105 ? 14.775 12.031 -44.861 1.00 60.81 105 GLN A O 1
ATOM 865 N N . ASP A 1 106 ? 16.106 11.153 -43.274 1.00 57.72 106 ASP A N 1
ATOM 866 C CA . ASP A 1 106 ? 17.354 11.444 -43.983 1.00 57.72 106 ASP A CA 1
ATOM 867 C C . ASP A 1 106 ? 17.552 10.545 -45.207 1.00 57.72 106 ASP A C 1
ATOM 869 O O . ASP A 1 106 ? 17.969 11.041 -46.250 1.00 57.72 106 ASP A O 1
ATOM 873 N N . TYR A 1 107 ? 17.128 9.275 -45.150 1.00 52.75 107 TYR A N 1
ATOM 874 C CA . TYR A 1 107 ? 17.132 8.371 -46.314 1.00 52.75 107 TYR A CA 1
ATOM 875 C C . TYR A 1 107 ? 16.303 8.887 -47.506 1.00 52.75 107 TYR A C 1
ATOM 877 O O . TYR A 1 107 ? 16.589 8.528 -48.643 1.00 52.75 107 TYR A O 1
ATOM 885 N N . TRP A 1 108 ? 15.287 9.730 -47.275 1.00 51.97 108 TRP A N 1
ATOM 886 C CA . TRP A 1 108 ? 14.506 10.358 -48.353 1.00 51.97 108 TRP A CA 1
ATOM 887 C C . TRP A 1 108 ? 15.139 11.654 -48.885 1.00 51.97 108 TRP A C 1
ATOM 889 O O . TRP A 1 108 ? 14.772 12.110 -49.965 1.00 51.97 108 TRP A O 1
ATOM 899 N N . LYS A 1 109 ? 16.084 12.254 -48.147 1.00 51.03 109 LYS A N 1
ATOM 900 C CA . LYS A 1 109 ? 16.832 13.453 -48.565 1.00 51.03 109 LYS A CA 1
ATOM 901 C C . LYS A 1 109 ? 18.177 13.130 -49.216 1.00 51.03 109 LYS A C 1
ATOM 903 O O . LYS A 1 109 ? 18.684 13.956 -49.965 1.00 51.03 109 LYS A O 1
ATOM 908 N N . THR A 1 110 ? 18.730 11.944 -48.973 1.00 52.34 110 THR A N 1
ATOM 909 C CA . THR A 1 110 ? 19.918 11.407 -49.660 1.00 52.34 110 THR A CA 1
ATOM 910 C C . THR A 1 110 ? 19.556 10.406 -50.758 1.00 52.34 110 THR A C 1
ATOM 912 O O . THR A 1 110 ? 20.352 9.527 -51.087 1.00 52.34 110 THR A O 1
ATOM 915 N N . GLY A 1 111 ? 18.367 10.556 -51.353 1.00 46.22 111 GLY A N 1
ATOM 916 C CA . GLY A 1 111 ? 18.033 9.930 -52.627 1.00 46.22 111 GLY A CA 1
ATOM 917 C C . GLY A 1 111 ? 19.027 10.378 -53.695 1.00 46.22 111 GLY A C 1
ATOM 918 O O . GLY A 1 111 ? 18.938 11.492 -54.198 1.00 46.22 111 GLY A O 1
ATOM 919 N N . THR A 1 112 ? 20.006 9.513 -53.937 1.00 48.69 112 THR A N 1
ATOM 920 C CA . THR A 1 112 ? 20.685 9.240 -55.205 1.00 48.69 112 THR A 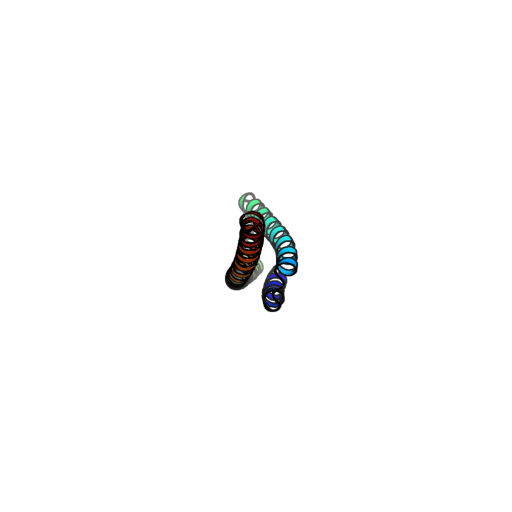CA 1
ATOM 921 C C . THR A 1 112 ? 20.299 10.181 -56.357 1.00 48.69 112 THR A C 1
ATOM 923 O O . THR A 1 112 ? 19.249 10.013 -56.977 1.00 48.69 112 THR A O 1
ATOM 926 N N . CYS A 1 113 ? 21.188 11.138 -56.649 1.00 38.47 113 CYS A N 1
ATOM 927 C CA . CYS A 1 113 ? 21.459 11.561 -58.025 1.00 38.47 113 CYS A CA 1
ATOM 928 C C . CYS A 1 113 ? 22.407 10.548 -58.675 1.00 38.47 113 CYS A C 1
ATOM 930 O O . CYS A 1 113 ? 23.279 10.022 -57.941 1.00 38.47 113 CYS A O 1
#